Protein AF-A0A662VR21-F1 (afdb_monomer)

Foldseek 3Di:
DVVVVLVVLVVVVVVDDPPADSDFDVDPVGGRHDDDQVNVQVVQVVVCVVVVPPDDDGPVVVVLVVLLVCLVPDDPVRSCVVVVHDPPPDDDRNVVDPPPDDDDDDD

Nearest PDB structures (foldseek):
  5hxy-assembly4_D  TM=8.437E-01  e=1.315E-02  Therm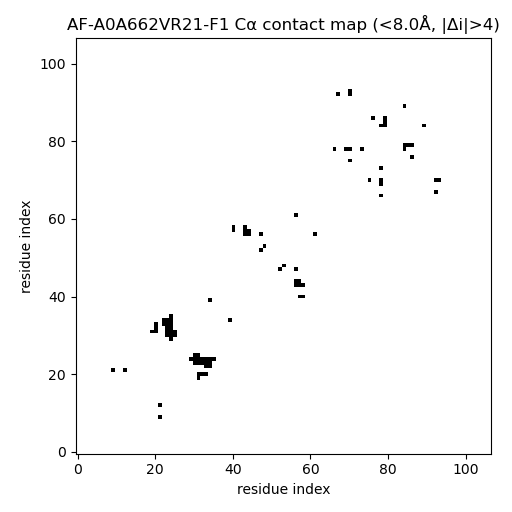oplasma acidophilum DSM 1728

Secondary structure (DSSP, 8-state):
-HHHHHHHHHHHHTTS-TT--SSB---TTSTTSB--HHHHHHHHHHHHHHTT--S---HHHHHHHHHHHHHTTS-HHHHHHHHTPPTT---SSSTTS---S------

Sequence (107 aa):
MAASYLRRWLDIQTLKDHNLYVFCSLSQRKFGELLKYQSLTKIIKTAAKKAGIKRRVHPHILRHTRASKLANYLTESQMNLYFGWVQGSFRFYIALFPLEGDYTKSF

Mean predicted aligned error: 12.05 Å

Solvent-accessible surface area (backbone atoms only — not comparable to full-atom values): 7000 Å² total; per-residue (Å²): 121,70,65,62,56,52,49,58,50,47,71,66,50,71,84,54,67,100,85,62,61,94,59,45,28,84,46,91,91,44,60,69,39,75,53,50,70,68,59,55,49,48,53,53,39,53,51,36,54,75,69,66,51,88,65,91,70,50,75,66,55,58,52,51,53,50,48,59,64,42,56,81,80,44,54,72,72,57,46,23,64,75,72,71,50,66,87,90,75,77,78,78,78,66,75,83,52,89,68,89,69,90,79,76,86,79,134

Structure (mmCIF, N/CA/C/O backbone):
data_AF-A0A662VR21-F1
#
_entry.id   AF-A0A662VR21-F1
#
loop_
_atom_site.group_PDB
_atom_site.id
_atom_site.type_symbol
_atom_site.label_atom_id
_atom_site.label_alt_id
_atom_site.label_comp_id
_atom_site.label_asym_id
_atom_site.label_entity_id
_atom_site.label_seq_id
_atom_site.pdbx_PDB_ins_code
_atom_site.Cartn_x
_atom_site.Cartn_y
_atom_site.Cartn_z
_atom_site.occupancy
_atom_site.B_iso_or_equiv
_atom_site.auth_seq_id
_atom_site.auth_comp_id
_atom_site.auth_asym_id
_atom_site.auth_atom_id
_atom_site.pdbx_PDB_model_num
ATOM 1 N N . MET A 1 1 ? -7.280 5.458 -14.253 1.00 59.38 1 MET A N 1
ATOM 2 C CA . MET A 1 1 ? -8.281 5.480 -13.158 1.00 59.38 1 MET A CA 1
ATOM 3 C C . MET A 1 1 ? -7.683 5.579 -11.749 1.00 59.38 1 MET A C 1
ATOM 5 O O . MET A 1 1 ? -8.311 6.207 -10.920 1.00 59.38 1 MET A O 1
ATOM 9 N N . ALA A 1 2 ? -6.501 5.026 -11.428 1.00 72.81 2 ALA A N 1
ATOM 10 C CA . ALA A 1 2 ? -5.937 5.146 -10.067 1.00 72.81 2 ALA A CA 1
ATOM 11 C C . ALA A 1 2 ? -5.524 6.585 -9.674 1.00 72.81 2 ALA A C 1
ATOM 13 O O . ALA A 1 2 ? -5.685 6.990 -8.527 1.00 72.81 2 ALA A O 1
ATOM 14 N N . ALA A 1 3 ? -5.034 7.370 -10.640 1.00 79.62 3 ALA A N 1
ATOM 15 C CA . ALA A 1 3 ? -4.537 8.727 -10.410 1.00 79.62 3 ALA A CA 1
ATOM 16 C C . ALA A 1 3 ? -5.608 9.707 -9.888 1.00 79.62 3 ALA A C 1
ATOM 18 O O . ALA A 1 3 ? -5.292 10.580 -9.085 1.00 79.62 3 ALA A O 1
ATOM 19 N N . SER A 1 4 ? -6.879 9.548 -10.276 1.00 87.19 4 SER A N 1
ATOM 20 C CA . SER A 1 4 ? -7.964 10.419 -9.801 1.00 87.19 4 SER A CA 1
ATOM 21 C C . SER A 1 4 ? -8.284 10.207 -8.317 1.00 87.19 4 SER A C 1
ATOM 23 O O . SER A 1 4 ? -8.605 11.167 -7.622 1.00 87.19 4 SER A O 1
ATOM 25 N N . TYR A 1 5 ? -8.136 8.981 -7.802 1.00 84.88 5 TYR A N 1
ATOM 26 C CA . TYR A 1 5 ? -8.283 8.701 -6.370 1.00 84.88 5 TYR A CA 1
ATOM 27 C C . TYR A 1 5 ? -7.152 9.315 -5.548 1.00 84.88 5 TYR A C 1
ATOM 29 O O . TYR A 1 5 ? -7.402 9.826 -4.460 1.00 84.88 5 TYR A O 1
ATOM 37 N N . LEU A 1 6 ? -5.924 9.300 -6.080 1.00 82.88 6 LEU A N 1
ATOM 38 C CA . LEU A 1 6 ? -4.792 9.961 -5.435 1.00 82.88 6 LEU A CA 1
ATOM 39 C C . LEU A 1 6 ? -4.984 11.479 -5.411 1.00 82.88 6 LEU A C 1
ATOM 41 O O . LEU A 1 6 ? -4.755 12.096 -4.380 1.00 82.88 6 LEU A O 1
ATOM 45 N N . ARG A 1 7 ? -5.463 12.075 -6.507 1.00 84.06 7 ARG A N 1
ATOM 46 C CA . ARG A 1 7 ? -5.781 13.507 -6.544 1.00 84.06 7 ARG A CA 1
ATOM 47 C C . ARG A 1 7 ? -6.822 13.882 -5.491 1.00 84.06 7 ARG A C 1
ATOM 49 O O . ARG A 1 7 ? -6.560 14.748 -4.671 1.00 84.06 7 ARG A O 1
ATOM 56 N N . ARG A 1 8 ? -7.934 13.144 -5.429 1.00 85.50 8 ARG A N 1
ATOM 57 C CA . ARG A 1 8 ? -8.968 13.348 -4.403 1.00 85.50 8 ARG A CA 1
ATOM 58 C C . ARG A 1 8 ? -8.423 13.201 -2.980 1.00 85.50 8 ARG A C 1
ATOM 60 O O . ARG A 1 8 ? -8.893 13.869 -2.070 1.00 85.50 8 ARG A O 1
ATOM 67 N N . TRP A 1 9 ? -7.467 12.300 -2.775 1.00 81.06 9 TRP A N 1
ATOM 68 C CA . TRP A 1 9 ? -6.799 12.133 -1.489 1.00 81.06 9 TRP A CA 1
ATOM 69 C C . TRP A 1 9 ? -5.915 13.334 -1.135 1.00 81.06 9 TRP A C 1
ATOM 71 O O . TRP A 1 9 ? -5.967 13.810 -0.004 1.00 81.06 9 TRP A O 1
ATOM 81 N N . LEU A 1 10 ? -5.151 13.846 -2.101 1.00 79.31 10 LEU A N 1
ATOM 82 C CA . LEU A 1 10 ? -4.336 15.047 -1.928 1.00 79.31 10 LEU A CA 1
ATOM 83 C C . LEU A 1 10 ? -5.205 16.273 -1.625 1.00 79.31 10 L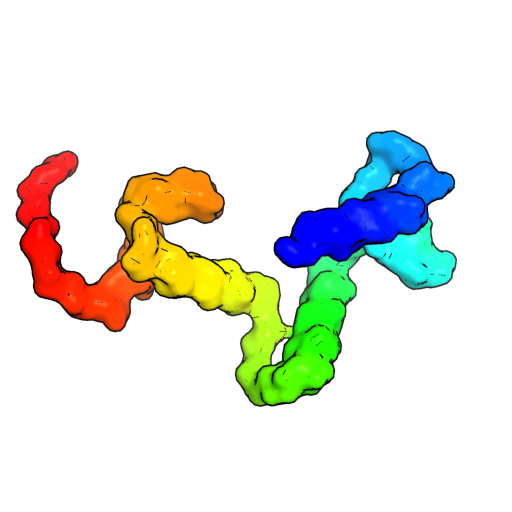EU A C 1
ATOM 85 O O . LEU A 1 10 ? -4.881 17.002 -0.697 1.00 79.31 10 LEU A O 1
ATOM 89 N N . ASP A 1 11 ? -6.345 16.431 -2.302 1.00 80.62 11 ASP A N 1
ATOM 90 C CA . ASP A 1 11 ? -7.292 17.532 -2.054 1.00 80.62 11 ASP A CA 1
ATOM 91 C C . ASP A 1 11 ? -7.847 17.533 -0.613 1.00 80.62 11 ASP A C 1
ATOM 93 O O . ASP A 1 11 ? -8.221 18.575 -0.085 1.00 80.62 11 ASP A O 1
ATOM 97 N N . ILE A 1 12 ? -7.901 16.367 0.044 1.00 74.31 12 ILE A N 1
ATOM 98 C CA . ILE A 1 12 ? -8.309 16.239 1.454 1.00 74.31 12 ILE A CA 1
ATOM 99 C C . ILE A 1 12 ? -7.137 16.552 2.400 1.00 74.31 12 ILE A C 1
ATOM 101 O O . ILE A 1 12 ? -7.348 17.037 3.512 1.00 74.31 12 ILE A O 1
ATOM 105 N N . GLN A 1 13 ? -5.902 16.248 1.989 1.00 66.25 13 GLN A N 1
ATOM 106 C CA . GLN A 1 13 ? -4.706 16.407 2.819 1.00 66.25 13 GLN A CA 1
ATOM 107 C C . GLN A 1 13 ? -4.121 17.819 2.835 1.00 66.25 13 GLN A C 1
ATOM 109 O O . GLN A 1 13 ? -3.484 18.178 3.824 1.00 66.25 13 GLN A O 1
ATOM 114 N N . THR A 1 14 ? -4.355 18.625 1.799 1.00 55.72 14 THR A N 1
ATOM 115 C CA . THR A 1 14 ? -3.813 19.990 1.634 1.00 55.72 14 THR A CA 1
ATOM 116 C C . THR A 1 14 ? -4.218 20.986 2.728 1.00 55.72 14 THR A C 1
ATOM 118 O O . THR A 1 14 ? -3.738 22.114 2.730 1.00 55.72 14 THR A O 1
ATOM 121 N N . LEU A 1 15 ? -5.047 20.585 3.696 1.00 53.78 15 LEU A N 1
ATOM 122 C CA . LEU A 1 15 ? -5.397 21.393 4.867 1.00 53.78 15 LEU A CA 1
ATOM 123 C C . LEU A 1 15 ? -4.298 21.466 5.940 1.00 53.78 15 LEU A C 1
ATOM 125 O O . LEU A 1 15 ? -4.468 22.199 6.913 1.00 53.78 15 LEU A O 1
ATOM 129 N N . LYS A 1 16 ? -3.193 20.719 5.820 1.00 55.53 16 LYS A N 1
ATOM 130 C CA . LYS A 1 16 ? -2.058 20.815 6.751 1.00 55.53 16 LYS A CA 1
ATOM 131 C C . LYS A 1 16 ? -0.732 20.836 5.982 1.00 55.53 16 LYS A C 1
ATOM 133 O O . LYS A 1 16 ? -0.647 20.278 4.897 1.00 55.53 16 LYS A O 1
ATOM 138 N N . ASP A 1 17 ? 0.253 21.522 6.552 1.00 56.50 17 ASP A N 1
ATOM 139 C CA . ASP A 1 17 ? 1.545 21.957 5.999 1.00 56.50 17 ASP A CA 1
ATOM 140 C C . ASP A 1 17 ? 2.253 21.113 4.921 1.00 56.50 17 ASP A C 1
ATOM 142 O O . ASP A 1 17 ? 2.209 19.885 4.887 1.00 56.50 17 ASP A O 1
ATOM 146 N N . HIS A 1 18 ? 3.060 21.816 4.118 1.00 54.72 18 HIS A N 1
ATOM 147 C CA . HIS A 1 18 ? 3.874 21.328 2.992 1.00 54.72 18 HIS A CA 1
ATOM 148 C C . HIS A 1 18 ? 4.888 20.207 3.313 1.00 54.72 18 HIS A C 1
ATOM 150 O O . HIS A 1 18 ? 5.550 19.717 2.402 1.00 54.72 18 HIS A O 1
ATOM 156 N N . ASN A 1 19 ? 5.016 19.781 4.573 1.00 53.69 19 ASN A N 1
ATOM 157 C CA . ASN A 1 19 ? 6.006 18.797 5.023 1.00 53.69 19 ASN A CA 1
ATOM 158 C C . ASN A 1 19 ? 5.379 17.484 5.528 1.00 53.69 19 ASN A C 1
ATOM 160 O O . ASN A 1 19 ? 5.961 16.767 6.344 1.00 53.69 19 ASN A O 1
ATOM 164 N N . LEU A 1 20 ? 4.158 17.181 5.083 1.00 66.44 20 LEU A N 1
ATOM 165 C 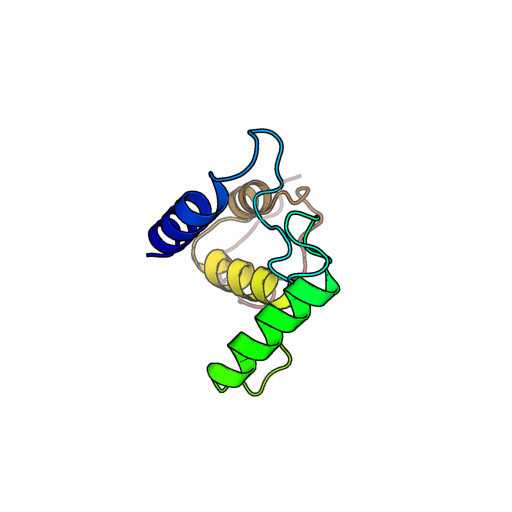CA . LEU A 1 20 ? 3.409 16.006 5.520 1.00 66.44 20 LEU A CA 1
ATOM 166 C C . LEU A 1 20 ? 3.610 14.789 4.619 1.00 66.44 20 LEU A C 1
ATOM 168 O O . LEU A 1 20 ? 3.728 14.863 3.397 1.00 66.44 20 LEU A O 1
ATOM 172 N N . TYR A 1 21 ? 3.596 13.620 5.253 1.00 71.06 21 TYR A N 1
ATOM 173 C CA . TYR A 1 21 ? 3.613 12.337 4.569 1.00 71.06 21 TYR A CA 1
ATOM 174 C C . TYR A 1 21 ? 2.346 12.141 3.731 1.00 71.06 21 TYR A C 1
ATOM 176 O O . TYR A 1 21 ? 1.239 12.208 4.263 1.00 71.06 21 TYR A O 1
ATOM 184 N N . VAL A 1 22 ? 2.514 11.757 2.457 1.00 75.19 22 VAL A N 1
ATOM 185 C CA . VAL A 1 22 ? 1.402 11.482 1.521 1.00 75.19 22 VAL A CA 1
ATOM 186 C C . VAL A 1 22 ? 0.391 10.492 2.101 1.00 75.19 22 VAL A C 1
ATOM 188 O O . VAL A 1 22 ? -0.807 10.623 1.882 1.00 75.19 22 VAL A O 1
ATOM 191 N N . PHE A 1 23 ? 0.837 9.499 2.873 1.00 77.38 23 PHE A N 1
ATOM 192 C CA . PHE A 1 23 ? -0.054 8.587 3.588 1.00 77.38 23 PHE A CA 1
ATOM 193 C C . PHE A 1 23 ? 0.025 8.843 5.089 1.00 77.38 23 PHE A C 1
ATOM 195 O O . PHE A 1 23 ? 0.940 8.373 5.769 1.00 77.38 23 PHE A O 1
ATOM 202 N N . CYS A 1 24 ? -0.974 9.552 5.608 1.00 75.81 24 CYS A N 1
ATOM 203 C CA . CYS A 1 24 ? -1.113 9.827 7.027 1.00 75.81 24 CYS A CA 1
ATOM 204 C C . CYS A 1 24 ? -2.250 9.008 7.651 1.00 75.81 24 CYS A C 1
ATOM 206 O O . CYS A 1 24 ? -3.157 8.497 6.982 1.00 75.81 24 CYS A O 1
ATOM 208 N N . SER A 1 25 ? -2.182 8.841 8.965 1.00 72.50 25 SER A N 1
ATOM 209 C CA . SER A 1 25 ? -3.271 8.278 9.747 1.00 72.50 25 SER A CA 1
ATOM 210 C C . SER A 1 25 ? -4.427 9.284 9.822 1.00 72.50 25 SER A C 1
ATOM 212 O O . SER A 1 25 ? -4.237 10.431 10.212 1.00 72.50 25 SER A O 1
ATOM 214 N N . LEU A 1 26 ? -5.642 8.826 9.501 1.00 72.38 26 LEU A N 1
ATOM 215 C CA . LEU A 1 26 ? -6.893 9.590 9.641 1.00 72.38 26 LEU A CA 1
ATOM 216 C C . LEU A 1 26 ? -7.593 9.365 10.990 1.00 72.38 26 LEU A C 1
ATOM 218 O O . LEU A 1 26 ? -8.730 9.787 11.188 1.00 72.38 26 LEU A O 1
ATOM 222 N N . SER A 1 27 ? -6.960 8.645 11.917 1.00 68.25 27 SER A N 1
ATOM 223 C CA . SER A 1 27 ? -7.535 8.431 13.245 1.00 68.25 27 SER A CA 1
ATOM 224 C C . SER A 1 27 ? -7.567 9.747 14.016 1.00 68.25 27 SER A C 1
ATOM 226 O O . SER A 1 27 ? -6.549 10.430 14.067 1.00 68.25 27 SER A O 1
ATOM 228 N N . GLN A 1 28 ? -8.682 10.061 14.684 1.00 65.62 28 GLN A N 1
ATOM 229 C CA . GLN A 1 28 ? -8.846 11.286 15.486 1.00 65.62 28 GLN A CA 1
ATOM 230 C C . GLN A 1 28 ? -7.705 11.506 16.495 1.00 65.62 28 GLN A C 1
ATOM 232 O O . GLN A 1 28 ? -7.316 12.637 16.751 1.00 65.62 28 GLN A O 1
ATOM 237 N N . ARG A 1 29 ? -7.125 10.423 17.032 1.00 64.25 29 ARG A N 1
ATOM 238 C CA . ARG A 1 29 ? -6.020 10.476 18.008 1.00 64.25 29 ARG A CA 1
ATOM 239 C C . ARG A 1 29 ? -4.626 10.643 17.398 1.00 64.25 29 ARG A C 1
ATOM 241 O O . ARG A 1 29 ? -3.693 10.953 18.123 1.00 64.25 29 ARG A O 1
ATOM 248 N N . LYS A 1 30 ? -4.463 10.348 16.109 1.00 65.00 30 LYS A N 1
ATOM 249 C CA . LYS A 1 30 ? -3.170 10.292 15.399 1.00 65.00 30 LYS A CA 1
ATOM 250 C C . LYS A 1 30 ? -3.296 10.938 14.025 1.00 65.00 30 LYS A C 1
ATOM 252 O O . LYS A 1 30 ? -2.831 10.388 13.027 1.00 65.00 30 LYS A O 1
ATOM 257 N N . PHE A 1 31 ? -4.045 12.030 13.962 1.00 68.31 31 PHE A N 1
ATOM 258 C CA . PHE A 1 31 ? -4.383 12.674 12.708 1.00 68.31 31 PHE A CA 1
ATOM 259 C C . PHE A 1 31 ? -3.154 13.415 12.177 1.00 68.31 31 PHE A C 1
ATOM 261 O O . PHE A 1 31 ? -2.660 14.325 12.838 1.00 68.31 31 PHE A O 1
ATOM 268 N N . GLY A 1 32 ? -2.664 13.024 11.000 1.00 67.12 32 GLY A N 1
ATOM 269 C CA . GLY A 1 32 ? -1.466 13.614 10.387 1.00 67.12 32 GLY A CA 1
ATOM 270 C C . GLY A 1 32 ? -0.145 12.904 10.715 1.00 67.12 32 GLY A C 1
ATOM 271 O O . GLY A 1 32 ? 0.874 13.226 10.116 1.00 67.12 32 GLY A O 1
ATOM 272 N N . GLU A 1 33 ? -0.143 11.895 11.593 1.00 74.56 33 GLU A N 1
ATOM 273 C CA . GLU A 1 33 ? 1.043 11.052 11.805 1.00 74.56 33 GLU A CA 1
ATOM 274 C C . GLU A 1 33 ? 1.269 10.083 10.631 1.00 74.56 33 GLU A C 1
ATOM 276 O O . GLU A 1 33 ? 0.321 9.679 9.949 1.00 74.56 33 GLU A O 1
ATOM 281 N N . LEU A 1 34 ? 2.516 9.631 10.451 1.00 76.50 34 LEU A N 1
ATOM 282 C CA . LEU A 1 34 ? 2.890 8.601 9.478 1.00 76.50 34 LEU A CA 1
ATOM 283 C C . LEU A 1 34 ? 2.016 7.341 9.620 1.00 76.50 34 LEU A C 1
ATOM 285 O O . LEU A 1 34 ? 1.857 6.773 10.709 1.00 76.50 34 LEU A O 1
ATOM 289 N N . LEU A 1 35 ? 1.476 6.855 8.499 1.00 80.25 35 LEU A N 1
ATOM 290 C CA . LEU A 1 35 ? 0.713 5.614 8.487 1.00 80.25 35 LEU A CA 1
ATOM 291 C C . LEU A 1 35 ? 1.621 4.415 8.809 1.00 80.25 35 LEU A C 1
ATOM 293 O O . LEU A 1 35 ? 2.486 4.028 8.026 1.00 80.25 35 LEU A O 1
ATOM 297 N N . LYS A 1 36 ? 1.381 3.767 9.954 1.00 83.62 36 LYS A N 1
ATOM 298 C CA . LYS A 1 36 ? 2.098 2.539 10.330 1.00 83.62 36 LYS A CA 1
ATOM 299 C C . LYS A 1 36 ? 1.818 1.400 9.341 1.00 83.62 36 LYS A C 1
ATOM 301 O O . LYS A 1 36 ? 0.684 1.213 8.891 1.00 83.62 36 LYS A O 1
ATOM 306 N N . TYR A 1 37 ? 2.819 0.547 9.117 1.00 84.25 37 TYR A N 1
ATOM 307 C CA . TYR A 1 37 ? 2.716 -0.642 8.255 1.00 84.25 37 TYR A CA 1
ATOM 308 C C . TYR A 1 37 ? 1.537 -1.564 8.620 1.00 84.25 37 TYR A C 1
ATOM 310 O O . TYR A 1 37 ? 0.847 -2.102 7.750 1.00 84.25 37 TYR A O 1
ATOM 318 N N . GLN A 1 38 ? 1.256 -1.715 9.917 1.00 84.56 38 GLN A N 1
ATOM 319 C CA . GLN A 1 38 ? 0.126 -2.510 10.406 1.00 84.56 38 GLN A CA 1
ATOM 320 C C . GLN A 1 38 ? -1.225 -1.937 9.956 1.00 84.56 38 GLN A C 1
ATOM 322 O O . GLN A 1 38 ? -2.101 -2.690 9.525 1.00 84.56 38 GLN A O 1
ATOM 327 N N . SER A 1 3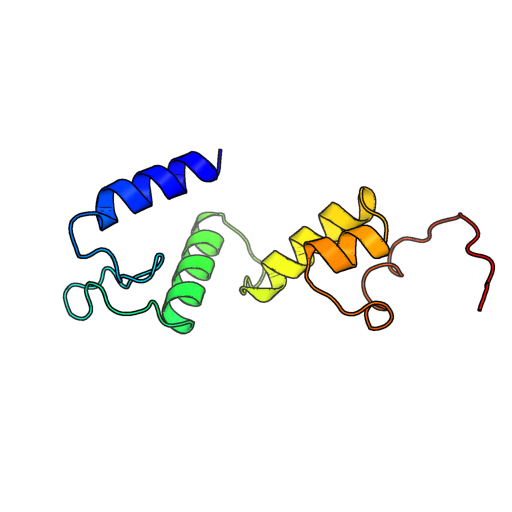9 ? -1.382 -0.611 10.002 1.00 84.19 39 SER A N 1
ATOM 328 C CA . SER A 1 39 ? -2.592 0.080 9.550 1.00 84.19 39 SER A CA 1
ATOM 329 C C . SER A 1 39 ? -2.790 -0.096 8.049 1.00 84.19 39 SER A C 1
ATOM 331 O O . SER A 1 39 ? -3.880 -0.470 7.618 1.00 84.19 39 SER A O 1
ATOM 333 N N . LEU A 1 40 ? -1.723 0.070 7.261 1.00 84.81 40 LEU A N 1
ATOM 334 C CA . LEU A 1 40 ? -1.753 -0.174 5.818 1.00 84.81 40 LEU A CA 1
ATOM 335 C C . LEU A 1 40 ? -2.159 -1.622 5.500 1.00 84.81 40 LEU A C 1
ATOM 337 O O . LEU A 1 40 ? -3.052 -1.871 4.690 1.00 84.81 40 LEU A O 1
ATOM 341 N N . THR A 1 41 ? -1.566 -2.590 6.199 1.00 86.25 41 THR A N 1
ATOM 342 C CA . THR A 1 41 ? -1.898 -4.012 6.036 1.00 86.25 41 THR A CA 1
ATOM 343 C C . THR A 1 41 ? -3.361 -4.293 6.386 1.00 86.25 41 THR A C 1
ATOM 345 O O . THR A 1 41 ? -4.017 -5.088 5.710 1.00 86.25 41 THR A O 1
ATOM 348 N N . LYS A 1 42 ? -3.902 -3.635 7.418 1.00 87.56 42 LYS A N 1
ATOM 349 C CA . LYS A 1 42 ? -5.316 -3.753 7.794 1.00 87.56 42 LYS A CA 1
ATOM 350 C C . LYS A 1 42 ? -6.232 -3.210 6.696 1.00 87.56 42 LYS A C 1
ATOM 352 O O . LYS A 1 42 ? -7.189 -3.897 6.354 1.00 87.56 42 LYS A O 1
ATOM 357 N N . ILE A 1 43 ? -5.917 -2.049 6.116 1.00 88.12 43 ILE A N 1
ATOM 358 C CA . ILE A 1 43 ? -6.671 -1.451 4.997 1.00 88.12 43 ILE A CA 1
ATOM 359 C C . ILE A 1 43 ? -6.702 -2.399 3.791 1.00 88.12 43 ILE A C 1
ATOM 361 O O . ILE A 1 43 ? -7.758 -2.646 3.212 1.00 88.12 43 ILE A O 1
ATOM 365 N N . ILE A 1 44 ? -5.560 -2.993 3.442 1.00 87.88 44 ILE A N 1
ATOM 366 C CA . ILE A 1 44 ? -5.476 -3.944 2.326 1.00 87.88 44 ILE A CA 1
ATOM 367 C C . ILE A 1 44 ? -6.316 -5.196 2.610 1.00 87.88 44 ILE A C 1
ATOM 369 O O . ILE A 1 44 ? -7.056 -5.659 1.743 1.00 87.88 44 ILE A O 1
ATOM 373 N N . LYS A 1 45 ? -6.248 -5.737 3.831 1.00 88.19 45 LYS A N 1
ATOM 374 C CA . LYS A 1 45 ? -7.039 -6.912 4.226 1.00 88.19 45 LYS A CA 1
ATOM 375 C C . LYS A 1 45 ? -8.541 -6.635 4.221 1.00 88.19 45 LYS A C 1
ATOM 377 O O . LYS A 1 45 ? -9.307 -7.486 3.776 1.00 88.19 45 LYS A O 1
ATOM 382 N N . THR A 1 46 ? -8.979 -5.472 4.703 1.00 89.38 46 THR A N 1
ATOM 383 C CA . THR A 1 46 ? -10.405 -5.116 4.691 1.00 89.38 46 THR A CA 1
ATOM 384 C C . THR A 1 46 ? -10.909 -4.905 3.269 1.00 89.38 46 THR A C 1
ATOM 386 O O . THR A 1 46 ? -11.992 -5.391 2.948 1.00 89.38 46 THR A O 1
ATOM 389 N N . ALA A 1 47 ? -10.121 -4.267 2.400 1.00 89.19 47 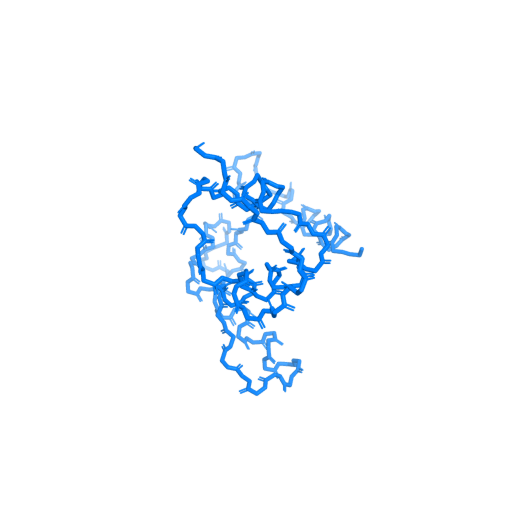ALA A N 1
ATOM 390 C CA . ALA A 1 47 ? -10.436 -4.140 0.978 1.00 89.19 47 ALA A CA 1
ATOM 391 C C . ALA A 1 47 ? -10.528 -5.513 0.290 1.00 89.19 47 ALA A C 1
ATOM 393 O O . ALA A 1 47 ? -11.500 -5.781 -0.410 1.00 89.19 47 ALA A O 1
ATOM 394 N N . ALA A 1 48 ? -9.581 -6.418 0.556 1.00 88.06 48 ALA A N 1
ATOM 395 C CA . ALA A 1 48 ? -9.600 -7.780 0.023 1.00 88.06 48 ALA A CA 1
ATOM 396 C C . ALA A 1 48 ? -10.826 -8.581 0.489 1.00 88.06 48 ALA A C 1
ATOM 398 O O . ALA A 1 48 ? -11.452 -9.268 -0.318 1.00 88.06 48 ALA A O 1
ATOM 399 N N . LYS A 1 49 ? -11.210 -8.447 1.768 1.00 89.88 49 LYS A N 1
ATOM 400 C CA . LYS A 1 49 ? -12.425 -9.069 2.315 1.00 89.88 49 LYS A CA 1
ATOM 401 C C . LYS A 1 49 ? -13.684 -8.527 1.632 1.00 89.88 49 LYS A C 1
ATOM 403 O O . LYS A 1 49 ? -14.545 -9.314 1.258 1.00 89.88 49 LYS A O 1
ATOM 408 N N . LYS A 1 50 ? -13.774 -7.206 1.434 1.00 90.00 50 LYS A N 1
ATOM 409 C CA . LYS A 1 50 ? -14.887 -6.565 0.709 1.00 90.00 50 LYS A CA 1
ATOM 410 C C . LYS A 1 50 ? -14.960 -7.005 -0.755 1.00 90.00 50 LYS A C 1
ATOM 412 O O . LYS A 1 50 ? -16.051 -7.168 -1.277 1.00 90.00 50 LYS A O 1
ATOM 417 N N . ALA A 1 51 ? -13.813 -7.235 -1.387 1.00 89.81 51 ALA A N 1
ATOM 418 C CA . ALA A 1 51 ? -13.720 -7.750 -2.750 1.00 89.81 51 ALA A CA 1
ATOM 419 C C . ALA A 1 51 ? -13.961 -9.272 -2.860 1.00 89.81 51 ALA A C 1
ATOM 421 O O . ALA A 1 51 ? -13.845 -9.822 -3.951 1.00 89.81 51 ALA A O 1
ATOM 422 N N . GLY A 1 52 ? -14.248 -9.976 -1.755 1.00 91.44 52 GLY A N 1
ATOM 423 C CA . GLY A 1 52 ? -14.507 -11.421 -1.763 1.00 91.44 52 GLY A CA 1
ATOM 424 C C . GLY A 1 52 ? -13.272 -12.294 -2.022 1.00 91.44 52 GLY A C 1
ATOM 425 O O . GLY A 1 52 ? -13.399 -13.471 -2.362 1.00 91.44 52 GLY A O 1
ATOM 426 N N . ILE A 1 53 ? -12.060 -11.753 -1.865 1.00 88.12 53 ILE A N 1
ATOM 427 C CA . ILE A 1 53 ? -10.824 -12.498 -2.122 1.00 88.12 53 ILE A CA 1
ATOM 428 C C . ILE A 1 53 ? -10.593 -13.498 -0.983 1.00 88.12 53 ILE A C 1
ATOM 430 O O . ILE A 1 53 ? -10.275 -13.119 0.142 1.00 88.12 53 ILE A O 1
ATOM 434 N N . LYS A 1 54 ? -10.708 -14.796 -1.294 1.00 82.38 54 LYS A N 1
ATOM 435 C CA . LYS A 1 54 ? -10.501 -15.898 -0.332 1.00 82.38 54 LYS A CA 1
ATOM 436 C C . LYS A 1 54 ? -9.029 -16.104 0.061 1.00 82.38 54 LYS A C 1
ATOM 438 O O . LYS A 1 54 ? -8.740 -16.698 1.094 1.00 82.38 54 LYS A O 1
ATOM 443 N N . ARG A 1 55 ? -8.084 -15.636 -0.764 1.00 82.19 55 ARG A N 1
ATOM 444 C CA . ARG A 1 55 ? -6.637 -15.793 -0.534 1.00 82.19 55 ARG A CA 1
ATOM 445 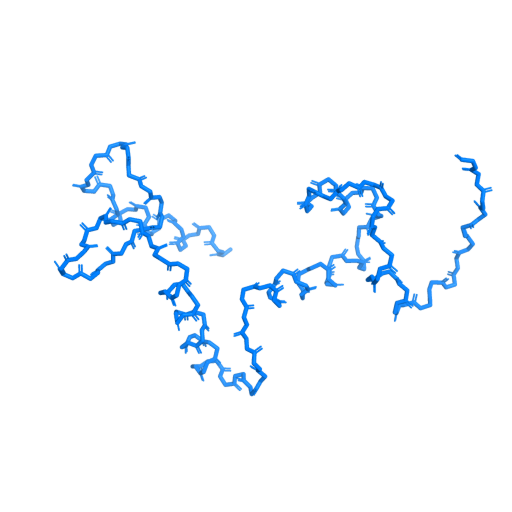C C . ARG A 1 55 ? -6.098 -14.751 0.447 1.00 82.19 55 ARG A C 1
ATOM 447 O O . ARG A 1 55 ? -6.569 -13.618 0.502 1.00 82.19 55 ARG A O 1
ATOM 454 N N . ARG A 1 56 ? -5.043 -15.114 1.182 1.00 81.12 56 ARG A N 1
ATOM 455 C CA . ARG A 1 56 ? -4.372 -14.218 2.134 1.00 81.12 56 ARG A CA 1
ATOM 456 C C . ARG A 1 56 ? -3.639 -13.088 1.405 1.00 81.12 56 ARG A C 1
ATOM 458 O O . ARG A 1 56 ? -2.537 -13.274 0.893 1.00 81.12 56 ARG A O 1
ATOM 465 N N . VAL A 1 57 ? -4.223 -11.894 1.424 1.00 83.00 57 VAL A N 1
ATOM 466 C CA . VAL A 1 57 ? -3.618 -10.697 0.825 1.00 83.00 57 VAL A CA 1
ATOM 467 C C . VAL A 1 57 ? -2.673 -10.011 1.814 1.00 83.00 57 VAL A C 1
ATOM 469 O O . VAL A 1 57 ? -3.024 -9.747 2.966 1.00 83.00 57 VAL A O 1
ATOM 472 N N . HIS A 1 58 ? -1.456 -9.734 1.353 1.00 82.94 58 HIS A N 1
ATOM 473 C CA . HIS A 1 58 ? -0.416 -8.993 2.065 1.00 82.94 58 HIS A CA 1
ATOM 474 C C . HIS A 1 58 ? 0.330 -8.083 1.072 1.00 82.94 58 HIS A C 1
ATOM 476 O O . HIS A 1 58 ? 0.326 -8.384 -0.119 1.00 82.94 58 HIS A O 1
ATOM 482 N N . PRO A 1 59 ? 0.970 -6.983 1.507 1.00 84.69 59 PRO A N 1
ATOM 483 C CA . PRO A 1 59 ? 1.543 -5.994 0.586 1.00 84.69 59 PRO A CA 1
ATOM 484 C C . PRO A 1 59 ? 2.491 -6.583 -0.473 1.00 84.69 59 PRO A C 1
ATOM 486 O O . PRO A 1 59 ? 2.395 -6.234 -1.648 1.00 84.69 59 PRO A O 1
ATOM 489 N N . HIS A 1 60 ? 3.342 -7.543 -0.095 1.00 83.25 60 HIS A N 1
ATOM 490 C CA . HIS A 1 60 ? 4.281 -8.175 -1.030 1.00 83.25 60 HIS A CA 1
ATOM 491 C C . HIS A 1 60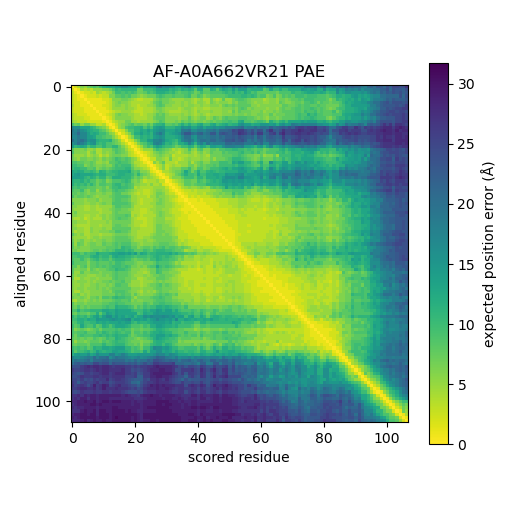 ? 3.582 -8.991 -2.125 1.00 83.25 60 HIS A C 1
ATOM 493 O O . HIS A 1 60 ? 4.033 -8.973 -3.266 1.00 83.25 60 HIS A O 1
ATOM 499 N N . ILE A 1 61 ? 2.430 -9.618 -1.852 1.00 85.62 61 ILE A N 1
ATOM 500 C CA . ILE A 1 61 ? 1.700 -10.375 -2.882 1.00 85.62 61 ILE A CA 1
ATOM 501 C C . ILE A 1 61 ? 1.174 -9.469 -3.997 1.00 85.62 61 ILE A C 1
ATOM 503 O O . ILE A 1 61 ? 1.127 -9.874 -5.155 1.00 85.62 61 ILE A O 1
ATOM 507 N N . LEU A 1 62 ? 0.811 -8.224 -3.674 1.00 84.75 62 LEU A N 1
ATOM 508 C CA . LEU A 1 62 ? 0.390 -7.240 -4.675 1.00 84.75 62 LEU A CA 1
ATOM 509 C C . LEU A 1 62 ? 1.554 -6.906 -5.612 1.00 84.75 62 LEU A C 1
ATOM 511 O O . LEU A 1 62 ? 1.378 -6.830 -6.827 1.00 84.75 62 LEU A O 1
ATOM 515 N N . ARG A 1 63 ? 2.764 -6.794 -5.055 1.00 83.75 63 ARG A N 1
ATOM 516 C CA . ARG A 1 63 ? 3.986 -6.613 -5.840 1.00 83.75 63 ARG A CA 1
ATOM 517 C C . ARG A 1 63 ? 4.280 -7.836 -6.715 1.00 83.75 63 ARG A C 1
ATOM 519 O O . ARG A 1 63 ? 4.515 -7.664 -7.907 1.00 83.75 63 ARG A O 1
ATOM 526 N N . HIS A 1 64 ? 4.186 -9.052 -6.172 1.00 82.31 64 HIS A N 1
ATOM 527 C CA . HIS A 1 64 ? 4.420 -10.288 -6.935 1.00 82.31 64 HIS A CA 1
ATOM 528 C C . HIS A 1 64 ? 3.412 -10.491 -8.065 1.00 82.31 64 HIS A C 1
ATOM 530 O O . HIS A 1 64 ? 3.789 -10.823 -9.187 1.00 82.31 64 HIS A O 1
ATOM 536 N N . THR A 1 65 ? 2.130 -10.251 -7.800 1.00 84.44 65 THR A N 1
ATOM 537 C CA . THR A 1 65 ? 1.080 -10.367 -8.821 1.00 84.44 65 THR A CA 1
ATOM 538 C C . THR A 1 65 ? 1.250 -9.327 -9.925 1.00 84.44 65 THR A C 1
ATOM 540 O O . THR A 1 65 ? 1.034 -9.645 -11.094 1.00 84.44 65 THR A O 1
ATOM 543 N N . ARG A 1 66 ? 1.690 -8.103 -9.594 1.00 85.38 66 ARG A N 1
ATOM 544 C CA . ARG A 1 66 ? 2.020 -7.086 -10.601 1.00 85.38 66 ARG A CA 1
ATOM 545 C C . ARG A 1 66 ? 3.238 -7.479 -11.435 1.00 85.38 66 ARG A C 1
ATOM 547 O O . ARG A 1 66 ? 3.168 -7.341 -12.651 1.00 85.38 66 ARG A O 1
ATOM 554 N N . ALA A 1 67 ? 4.299 -7.984 -10.809 1.00 81.81 67 ALA A N 1
ATOM 555 C CA . ALA A 1 67 ? 5.490 -8.465 -11.510 1.00 81.81 67 ALA A CA 1
ATOM 556 C C . ALA A 1 67 ? 5.159 -9.622 -12.459 1.00 81.81 67 ALA A C 1
ATOM 558 O O . ALA A 1 67 ? 5.513 -9.562 -13.627 1.00 81.81 67 ALA A O 1
ATOM 559 N N . SER A 1 68 ? 4.372 -10.598 -11.998 1.00 81.69 68 SER A N 1
ATOM 560 C CA . SER A 1 68 ? 3.937 -11.737 -12.823 1.00 81.69 68 SER A CA 1
ATOM 561 C C . SER A 1 68 ? 3.117 -11.284 -14.035 1.00 81.69 68 SER A C 1
ATOM 563 O O . SER A 1 68 ? 3.314 -11.775 -15.136 1.00 81.69 68 SER A O 1
ATOM 565 N N . LYS A 1 69 ? 2.223 -10.297 -13.866 1.00 83.94 69 LYS A N 1
ATOM 566 C CA . LYS A 1 69 ? 1.473 -9.724 -14.996 1.00 83.94 69 LYS A CA 1
ATOM 567 C C . LYS A 1 69 ? 2.362 -8.978 -15.988 1.00 83.94 69 LYS A C 1
ATOM 569 O O . LYS A 1 69 ? 2.038 -8.952 -17.166 1.00 83.94 69 LYS A O 1
ATOM 574 N N . LEU A 1 70 ? 3.418 -8.324 -15.509 1.00 83.25 70 LEU A N 1
ATOM 575 C CA . LEU A 1 70 ? 4.340 -7.556 -16.345 1.00 83.25 70 LEU A CA 1
ATOM 576 C C . LEU A 1 70 ? 5.411 -8.429 -17.011 1.00 83.25 70 LEU A C 1
ATOM 578 O O . LEU A 1 70 ? 5.933 -8.022 -18.040 1.00 83.25 70 LEU A O 1
ATOM 582 N N . ALA A 1 71 ? 5.685 -9.624 -16.483 1.00 78.12 71 ALA A N 1
ATOM 583 C CA . ALA A 1 71 ? 6.608 -10.592 -17.079 1.00 78.12 71 ALA A CA 1
ATOM 584 C C . ALA A 1 71 ? 6.219 -11.006 -18.498 1.00 78.12 71 ALA A C 1
ATOM 586 O O . ALA A 1 71 ? 7.087 -11.246 -19.322 1.00 78.12 71 ALA A O 1
ATOM 587 N N . ASN A 1 72 ? 4.923 -11.000 -18.806 1.00 76.38 72 ASN A N 1
ATOM 588 C CA . ASN A 1 72 ? 4.435 -11.315 -20.147 1.00 76.38 72 ASN A CA 1
ATOM 589 C C . ASN A 1 72 ? 4.705 -10.201 -21.176 1.00 76.38 72 ASN A C 1
ATOM 591 O O . ASN A 1 72 ? 4.521 -10.429 -22.365 1.00 76.38 72 ASN A O 1
ATOM 595 N N . TYR A 1 73 ? 5.077 -8.993 -20.736 1.00 80.38 73 TYR A N 1
ATOM 596 C CA . TYR A 1 73 ? 5.183 -7.809 -21.599 1.00 80.38 73 TYR A CA 1
ATOM 597 C C . TYR A 1 73 ? 6.549 -7.114 -21.548 1.00 80.38 73 TYR A C 1
ATOM 599 O O . TYR A 1 73 ? 6.811 -6.258 -22.387 1.00 80.38 73 TYR A O 1
ATOM 607 N N . LEU A 1 74 ? 7.392 -7.414 -20.556 1.00 77.56 74 LEU A N 1
ATOM 608 C CA . LEU A 1 74 ? 8.664 -6.727 -20.316 1.00 77.56 74 LEU A CA 1
ATOM 609 C C . LEU A 1 74 ? 9.823 -7.720 -20.281 1.00 77.56 74 LEU A C 1
ATOM 611 O O . LEU A 1 74 ? 9.699 -8.811 -19.728 1.00 77.56 74 LEU A O 1
ATOM 615 N N . THR A 1 75 ? 10.974 -7.293 -20.797 1.00 78.94 75 THR A N 1
ATOM 616 C CA . THR A 1 75 ? 12.232 -8.040 -20.674 1.00 78.94 75 THR A CA 1
ATOM 617 C C . THR A 1 75 ? 12.810 -7.930 -19.261 1.00 78.94 75 THR A C 1
ATOM 619 O O . THR A 1 75 ? 12.462 -7.023 -18.499 1.00 78.94 75 THR A O 1
ATOM 622 N N . GLU A 1 76 ? 13.734 -8.825 -18.900 1.00 68.81 76 GLU A N 1
ATOM 623 C CA . GLU A 1 76 ? 14.369 -8.838 -17.574 1.00 68.81 76 GLU A CA 1
ATOM 624 C C . GLU A 1 76 ? 15.029 -7.490 -17.230 1.00 68.81 76 GLU A C 1
ATOM 626 O O . GLU A 1 76 ? 14.821 -6.951 -16.143 1.00 68.81 76 GLU A O 1
ATOM 631 N N . SER A 1 77 ? 15.750 -6.884 -18.177 1.00 75.12 77 SER A N 1
ATOM 632 C CA . SER A 1 77 ? 16.405 -5.583 -17.987 1.00 75.12 77 SER A CA 1
ATOM 633 C C . SER A 1 77 ? 15.402 -4.457 -17.706 1.00 75.12 77 SER A C 1
ATOM 635 O O . SER A 1 77 ? 15.615 -3.640 -16.809 1.00 75.12 77 SER A O 1
ATOM 637 N N . GLN A 1 78 ? 14.271 -4.432 -18.418 1.00 81.31 78 GLN A N 1
A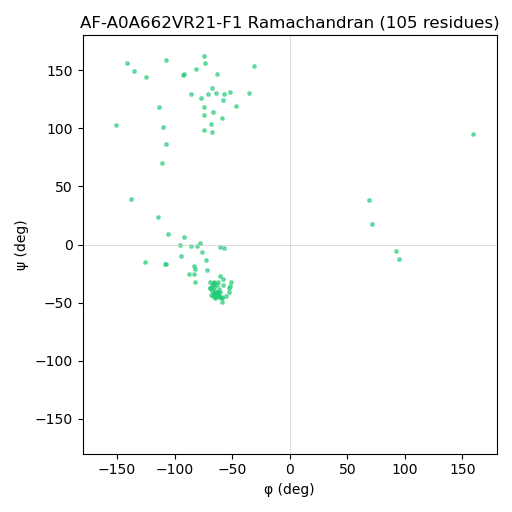TOM 638 C CA . GLN A 1 78 ? 13.203 -3.452 -18.187 1.00 81.31 78 GLN A CA 1
ATOM 639 C C . GLN A 1 78 ? 12.494 -3.692 -16.851 1.00 81.31 78 GLN A C 1
ATOM 641 O O . GLN A 1 78 ? 12.148 -2.743 -16.145 1.00 81.31 78 GLN A O 1
ATOM 646 N N . MET A 1 79 ? 12.302 -4.957 -16.480 1.00 78.00 79 MET A N 1
ATOM 647 C CA . MET A 1 79 ? 11.698 -5.335 -15.209 1.00 78.00 79 MET A CA 1
ATOM 648 C C . MET A 1 79 ? 12.584 -4.928 -14.025 1.00 78.00 79 MET A C 1
ATOM 650 O O . MET A 1 79 ? 12.077 -4.383 -13.044 1.00 78.00 79 MET A O 1
ATOM 654 N N . ASN A 1 80 ? 13.899 -5.115 -14.140 1.00 76.38 80 ASN A N 1
ATOM 655 C CA . ASN A 1 80 ? 14.862 -4.710 -13.120 1.00 76.38 80 ASN A CA 1
ATOM 656 C C . ASN A 1 80 ? 14.849 -3.195 -12.898 1.00 76.38 80 ASN A C 1
ATOM 658 O O . ASN A 1 80 ? 14.771 -2.756 -11.752 1.00 76.38 80 ASN A O 1
ATOM 662 N N . LEU A 1 81 ? 14.803 -2.398 -13.969 1.00 80.94 81 LEU A N 1
ATOM 663 C CA . LEU A 1 81 ? 14.656 -0.942 -13.865 1.00 80.94 81 LEU A CA 1
ATOM 664 C C . LEU A 1 81 ? 13.312 -0.539 -13.245 1.00 80.94 81 LEU A C 1
ATOM 666 O O . LEU A 1 81 ? 13.267 0.304 -12.352 1.00 80.94 81 LEU A O 1
ATOM 670 N N . TYR A 1 82 ? 12.214 -1.164 -13.672 1.00 80.50 82 TYR A N 1
ATOM 671 C CA . TYR A 1 82 ? 10.871 -0.815 -13.204 1.00 80.50 82 TYR A CA 1
ATOM 672 C C . TYR A 1 82 ? 10.640 -1.157 -11.726 1.00 80.50 82 TYR A C 1
ATOM 674 O O . TYR A 1 82 ? 9.967 -0.420 -11.003 1.00 80.50 82 TYR A O 1
ATOM 682 N N . PHE A 1 83 ? 11.182 -2.283 -11.261 1.00 80.88 83 PHE A N 1
ATOM 683 C CA . PHE A 1 83 ? 11.047 -2.719 -9.872 1.00 80.88 83 PHE A CA 1
ATOM 684 C C . PHE A 1 83 ? 12.217 -2.283 -8.978 1.00 80.88 83 PHE A C 1
ATOM 686 O O . PHE A 1 83 ? 12.098 -2.404 -7.756 1.00 80.88 83 PHE A O 1
ATOM 693 N N . GLY A 1 84 ? 13.301 -1.749 -9.541 1.00 78.56 84 GLY A N 1
ATOM 694 C CA . GLY A 1 84 ? 14.515 -1.395 -8.803 1.00 78.56 84 GLY A CA 1
ATOM 695 C C . GLY A 1 84 ? 15.273 -2.623 -8.294 1.00 78.56 84 GLY A C 1
ATOM 696 O O . GLY A 1 84 ? 15.744 -2.631 -7.159 1.00 78.56 84 GLY A O 1
ATOM 697 N N . TRP A 1 85 ? 15.320 -3.695 -9.086 1.00 78.38 85 TRP A N 1
ATOM 698 C CA . TRP A 1 85 ? 16.080 -4.902 -8.760 1.00 78.38 85 TRP A CA 1
ATOM 699 C C . TRP A 1 85 ? 17.491 -4.846 -9.338 1.00 78.38 85 TRP A C 1
ATOM 701 O O . TRP A 1 85 ? 17.711 -4.303 -10.418 1.00 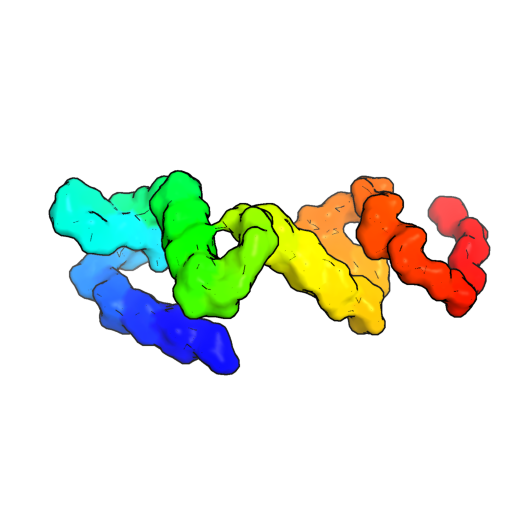78.38 85 TRP A O 1
ATOM 711 N N . VAL A 1 86 ? 18.443 -5.441 -8.617 1.00 70.62 86 VAL A N 1
ATOM 712 C CA . VAL A 1 86 ? 19.819 -5.608 -9.095 1.00 70.62 86 VAL A CA 1
ATOM 713 C C . VAL A 1 86 ? 19.850 -6.757 -10.101 1.00 70.62 86 VAL A C 1
ATOM 715 O O . VAL A 1 86 ? 19.396 -7.868 -9.803 1.00 70.62 86 VAL A O 1
ATOM 718 N N . GLN A 1 87 ? 20.377 -6.474 -11.290 1.00 59.81 87 GLN A N 1
ATOM 719 C CA . GLN A 1 87 ? 20.487 -7.415 -12.402 1.00 59.81 87 GLN A CA 1
ATOM 720 C C . GLN A 1 87 ? 21.274 -8.662 -11.961 1.00 59.81 87 GLN A C 1
ATOM 722 O O . GLN A 1 87 ? 22.320 -8.545 -11.327 1.00 59.81 87 GLN A O 1
ATOM 727 N N . GLY A 1 88 ? 20.727 -9.856 -12.210 1.00 57.59 88 GLY A N 1
ATOM 728 C CA . GLY A 1 88 ? 21.318 -11.134 -11.783 1.00 57.59 88 GLY A CA 1
ATOM 729 C C . GLY A 1 88 ? 20.805 -11.707 -10.452 1.00 57.59 88 GLY A C 1
ATOM 730 O O . GLY A 1 88 ? 21.008 -12.890 -10.189 1.00 57.59 88 GLY A O 1
ATOM 731 N N . SER A 1 89 ? 20.065 -10.941 -9.640 1.00 56.06 89 SER A N 1
ATOM 732 C CA . SER A 1 89 ? 19.431 -11.462 -8.408 1.00 56.06 89 SER A CA 1
ATOM 733 C C . SER A 1 89 ? 18.049 -12.104 -8.636 1.00 56.06 89 SER A C 1
ATOM 735 O O . SER A 1 89 ? 17.424 -12.615 -7.704 1.00 56.06 89 SER A O 1
ATOM 737 N N . PHE A 1 90 ? 17.557 -12.099 -9.881 1.00 51.31 90 PHE A N 1
ATOM 738 C CA . PHE A 1 90 ? 16.153 -12.333 -10.210 1.00 51.31 90 PHE A CA 1
ATOM 739 C C . PHE A 1 90 ? 15.897 -13.660 -10.948 1.00 51.31 90 PHE A C 1
ATOM 741 O O . PHE A 1 90 ? 15.542 -13.687 -12.120 1.00 51.31 90 PHE A O 1
ATOM 748 N N . ARG A 1 91 ? 16.043 -14.794 -10.249 1.00 51.28 91 ARG A N 1
ATOM 749 C CA . ARG A 1 91 ? 15.902 -16.145 -10.845 1.00 51.28 91 ARG A CA 1
ATOM 750 C C . ARG A 1 91 ? 14.625 -16.929 -10.515 1.00 51.28 91 ARG A C 1
ATOM 752 O O . ARG A 1 91 ? 14.549 -18.099 -10.861 1.00 51.28 91 ARG A O 1
ATOM 759 N N . PHE A 1 92 ? 13.615 -16.334 -9.873 1.00 48.66 92 PHE A N 1
ATOM 760 C CA . PHE A 1 92 ? 12.435 -17.103 -9.423 1.00 48.66 92 PHE A CA 1
ATOM 761 C C . PHE A 1 92 ? 11.122 -16.862 -10.184 1.00 48.66 92 PHE A C 1
ATOM 763 O O . PHE A 1 92 ? 10.225 -17.691 -10.084 1.00 48.66 92 PHE A O 1
ATOM 770 N N . TYR A 1 93 ? 10.979 -15.776 -10.952 1.00 49.50 93 TYR A N 1
ATOM 771 C CA . TYR A 1 93 ? 9.678 -15.418 -11.556 1.00 49.50 93 TYR A CA 1
ATOM 772 C C . TYR A 1 93 ? 9.595 -15.655 -13.065 1.00 49.50 93 TYR A C 1
ATOM 774 O O . TYR A 1 93 ? 8.496 -15.717 -13.603 1.00 49.50 93 TYR A O 1
ATOM 782 N N . ILE A 1 94 ? 10.740 -15.817 -13.730 1.00 51.69 94 ILE A N 1
ATOM 783 C CA . ILE A 1 94 ? 10.828 -16.018 -15.182 1.00 51.69 94 ILE A CA 1
ATOM 784 C C . ILE A 1 94 ? 10.707 -17.515 -15.534 1.00 51.69 94 ILE A C 1
ATOM 786 O O . ILE A 1 94 ? 10.216 -17.868 -16.594 1.00 51.69 94 ILE A O 1
ATOM 790 N N . ALA A 1 95 ? 11.068 -18.411 -14.605 1.00 47.62 95 ALA A N 1
ATOM 791 C CA . ALA A 1 95 ? 11.154 -19.857 -14.842 1.00 47.62 95 ALA A CA 1
ATOM 792 C C . ALA A 1 95 ? 9.814 -20.625 -14.791 1.00 47.62 95 ALA A C 1
ATOM 794 O O . ALA A 1 95 ? 9.803 -21.836 -14.980 1.00 47.62 95 ALA A O 1
ATOM 795 N N . LEU A 1 96 ? 8.686 -19.959 -14.509 1.00 44.19 96 LEU A N 1
ATOM 796 C CA . LEU A 1 96 ? 7.358 -20.601 -14.452 1.00 44.19 96 LEU A CA 1
ATOM 797 C C . LEU A 1 96 ? 6.571 -20.474 -15.766 1.00 44.19 96 LEU A C 1
ATOM 799 O O . LEU A 1 96 ? 5.462 -20.992 -15.869 1.00 44.19 96 LEU A O 1
ATOM 803 N N . PHE A 1 97 ? 7.153 -19.813 -16.766 1.00 38.97 97 PHE A N 1
ATOM 804 C CA . PHE A 1 97 ? 6.712 -19.889 -18.151 1.00 38.97 97 PHE A CA 1
ATOM 805 C C . PHE A 1 97 ? 7.824 -20.575 -18.950 1.00 38.97 97 PHE A C 1
ATOM 807 O O . PHE A 1 97 ? 8.937 -20.048 -18.977 1.00 38.97 97 PHE A O 1
ATOM 814 N N . PRO A 1 98 ? 7.575 -21.740 -19.576 1.00 39.12 98 PRO A N 1
ATOM 815 C CA . PRO A 1 98 ? 8.497 -22.268 -20.563 1.00 39.12 98 PRO A CA 1
ATOM 816 C C . PRO A 1 98 ? 8.439 -21.315 -21.756 1.00 39.12 98 PRO A C 1
ATOM 818 O O . PRO A 1 98 ? 7.517 -21.358 -22.567 1.00 39.12 98 PRO A O 1
ATOM 821 N N . LEU A 1 99 ? 9.382 -20.380 -21.805 1.00 44.00 99 LEU A N 1
ATOM 822 C CA . LEU A 1 99 ? 9.688 -19.668 -23.029 1.00 44.00 99 LEU A CA 1
ATOM 823 C C . LEU A 1 99 ? 10.452 -20.666 -23.899 1.00 44.00 99 LEU A C 1
ATOM 825 O O . LEU A 1 99 ? 11.641 -20.894 -23.690 1.00 44.00 99 LEU A O 1
ATOM 829 N N . GLU A 1 100 ? 9.750 -21.307 -24.834 1.00 41.28 100 GLU A N 1
ATOM 830 C CA . GLU A 1 100 ? 10.411 -21.740 -26.062 1.00 41.28 100 GLU A CA 1
ATOM 831 C C . GLU A 1 100 ? 10.975 -20.477 -26.713 1.00 41.28 100 GLU A C 1
ATOM 833 O O . GLU A 1 100 ? 10.233 -19.587 -27.130 1.00 41.28 100 GLU A O 1
ATOM 838 N N . GLY A 1 101 ? 12.293 -20.341 -26.680 1.00 43.41 101 GLY A N 1
ATOM 839 C CA . GLY A 1 101 ? 12.969 -19.135 -27.122 1.00 43.41 101 GLY A CA 1
ATOM 840 C C . GLY A 1 101 ? 14.354 -19.069 -26.517 1.00 43.41 101 GLY A C 1
ATOM 841 O O . GLY A 1 101 ? 14.531 -18.644 -25.378 1.00 43.41 101 GLY A O 1
ATOM 842 N N . ASP A 1 102 ? 15.315 -19.545 -27.294 1.00 41.25 102 ASP A N 1
ATOM 843 C CA . ASP A 1 102 ? 16.727 -19.663 -26.975 1.00 41.25 102 ASP A CA 1
ATOM 844 C C . ASP A 1 102 ? 17.320 -18.395 -26.344 1.00 41.25 102 ASP A C 1
ATOM 846 O O . ASP A 1 102 ? 17.423 -17.343 -26.972 1.00 41.25 102 ASP A O 1
ATOM 850 N N . TYR A 1 103 ? 17.817 -18.529 -25.115 1.00 38.72 103 TYR A N 1
ATOM 851 C CA . TYR A 1 103 ? 18.817 -17.619 -24.568 1.00 38.72 103 TYR A CA 1
ATOM 852 C C . TYR A 1 103 ? 20.146 -18.362 -24.516 1.00 38.72 103 TYR A C 1
ATOM 854 O O . TYR A 1 103 ? 20.521 -18.979 -23.514 1.00 38.72 103 TYR A O 1
ATOM 862 N N . THR A 1 104 ? 20.861 -18.318 -25.638 1.00 39.25 104 THR A N 1
ATOM 863 C CA . THR A 1 104 ? 22.282 -18.640 -25.680 1.00 39.25 104 THR A CA 1
ATOM 864 C C . THR A 1 104 ? 23.033 -17.716 -24.731 1.00 39.25 104 THR A C 1
ATOM 866 O O . THR A 1 104 ? 22.955 -16.492 -24.829 1.00 39.25 104 THR A O 1
ATOM 869 N N . LYS A 1 105 ? 23.771 -18.352 -23.819 1.00 37.81 105 LYS A N 1
ATOM 870 C CA . LYS A 1 105 ? 24.881 -17.794 -23.047 1.00 37.81 105 LYS A CA 1
ATOM 871 C C . LYS A 1 105 ? 25.691 -16.785 -23.866 1.00 37.81 105 LYS A C 1
ATOM 873 O O . LYS A 1 105 ? 26.191 -17.163 -24.919 1.00 37.81 105 LYS A O 1
ATOM 878 N N . SER A 1 106 ? 25.942 -15.613 -23.290 1.00 31.88 106 SER A N 1
ATOM 879 C CA . SER A 1 106 ? 27.114 -14.789 -23.596 1.00 31.88 106 SER A CA 1
ATOM 880 C C . SER A 1 106 ? 27.478 -13.976 -22.354 1.00 31.88 106 SER A C 1
ATOM 882 O O . SER A 1 106 ? 26.773 -13.027 -22.039 1.00 31.88 106 SER A O 1
ATOM 884 N N . PHE A 1 107 ? 28.526 -14.460 -21.677 1.00 36.06 107 PHE A N 1
ATOM 885 C CA . PHE A 1 107 ? 29.450 -13.824 -20.721 1.00 36.06 107 PHE A CA 1
ATOM 886 C C . PHE A 1 107 ? 28.935 -12.778 -19.724 1.00 36.06 107 PHE A C 1
ATOM 888 O O . PHE A 1 107 ? 28.579 -11.655 -20.133 1.00 36.06 107 PHE A O 1
#

Radius of gyration: 19.18 Å; Cα contacts (8 Å, |Δi|>4): 48; chains: 1; bounding box: 44×44×45 Å

pLDDT: mean 71.69, std 15.87, range [31.88, 91.44]